Protein AF-A0A932G7W4-F1 (afdb_monomer)

Nearest PDB structures (foldseek):
  7xt7-assembly1_k  TM=7.131E-01  e=6.826E-02  Komagataella phaffii
  7xti-assembly1_k  TM=6.994E-01  e=1.642E-01  Komagataella phaffii
  7nky-assembly1_O  TM=6.569E-01  e=2.391E-01  Saccharomyces cerevisiae
  6lg3-assembly1_A  TM=5.606E-01  e=1.299E+00  Mycobacterium tuberculosis
  8xgc-assembly1_M  TM=4.361E-01  e=4.476E-01  Saccharomyces cerevisiae

Sequence (162 aa):
MLWLSLLCFLIGPAVVAGLCWLTRRFRYEITAEALEVRLFGHCVRRLALIDIRAISKRRVSWCEQWWNTNRPQGRILVLHRHTGFFKHFVVTPRKRYVFKTHLERAIRQLHAAQYQASEEFDESDAAEQTAGEREDAVRAGELPSATMAPRENELPRAEAGA

Solvent-accessible surface area (backbone atoms only — not comparable to full-atom values): 9602 Å² total; per-residue (Å²): 116,70,65,62,55,54,49,54,64,51,48,54,56,50,51,51,50,49,52,56,52,54,30,57,50,52,41,79,48,82,50,77,61,31,42,32,38,25,46,90,83,43,75,77,43,78,41,55,39,87,39,53,73,45,82,43,70,66,90,66,94,75,49,48,78,50,63,38,54,100,73,48,91,88,28,52,37,28,38,30,38,75,64,73,94,62,37,25,40,34,39,41,49,95,52,51,66,63,52,49,54,53,50,55,49,36,43,52,51,42,54,52,52,53,54,53,55,50,52,55,49,55,51,50,53,53,52,50,52,56,50,52,53,49,53,50,38,64,71,69,64,68,68,80,78,84,76,69,86,81,81,83,88,85,87,81,80,86,80,87,89,133

Radius of gyration: 33.51 Å; Cα contacts (8 Å, |Δi|>4): 164; chains: 1; bounding box: 120×51×61 Å

Structure (mmCIF, N/CA/C/O backbone):
data_AF-A0A932G7W4-F1
#
_entry.id   AF-A0A932G7W4-F1
#
loop_
_atom_site.group_PDB
_atom_site.id
_atom_site.type_symbol
_atom_site.label_atom_id
_atom_site.label_alt_id
_atom_site.label_comp_id
_atom_site.label_asym_id
_atom_site.label_entity_id
_atom_site.label_seq_id
_atom_site.pdbx_PDB_ins_code
_atom_site.Cartn_x
_atom_site.Cartn_y
_atom_site.Cartn_z
_atom_site.occupancy
_atom_site.B_iso_or_equiv
_atom_site.auth_seq_id
_atom_site.auth_comp_id
_atom_site.auth_asym_id
_atom_site.auth_atom_id
_atom_site.pdbx_PDB_model_num
ATOM 1 N N . MET A 1 1 ? 47.734 6.032 -9.305 1.00 66.19 1 MET A N 1
ATOM 2 C CA . MET A 1 1 ? 46.696 7.089 -9.385 1.00 66.19 1 MET A CA 1
ATOM 3 C C . MET A 1 1 ? 45.542 6.705 -10.325 1.00 66.19 1 MET A C 1
ATOM 5 O O . MET A 1 1 ? 44.4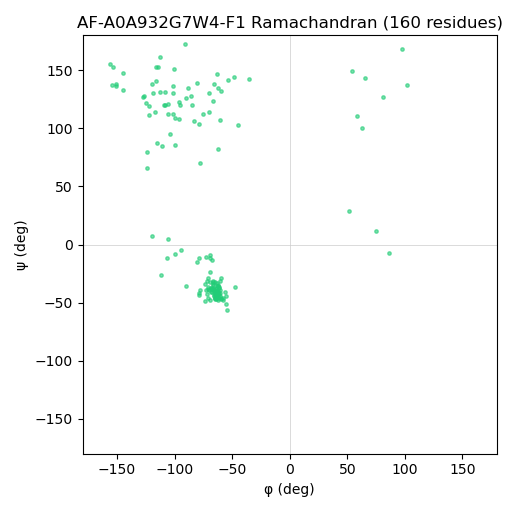07 6.711 -9.871 1.00 66.19 1 MET A O 1
ATOM 9 N N . LEU A 1 2 ? 45.789 6.257 -11.568 1.00 69.19 2 LEU A N 1
ATOM 10 C CA . LEU A 1 2 ? 44.731 5.831 -12.518 1.00 69.19 2 LEU A CA 1
ATOM 11 C C . LEU A 1 2 ? 43.890 4.614 -12.073 1.00 69.19 2 LEU A C 1
ATOM 13 O O . LEU A 1 2 ? 42.692 4.564 -12.335 1.00 69.19 2 LEU A O 1
ATOM 17 N N . TRP A 1 3 ? 44.482 3.662 -11.346 1.00 63.47 3 TRP A N 1
ATOM 18 C CA . TRP A 1 3 ? 43.777 2.465 -10.863 1.00 63.47 3 TRP A CA 1
ATOM 19 C C . TRP A 1 3 ? 42.696 2.769 -9.815 1.00 63.47 3 TRP A C 1
ATOM 21 O O . TRP A 1 3 ? 41.645 2.139 -9.838 1.00 63.47 3 TRP A O 1
ATOM 31 N N . LEU A 1 4 ? 42.899 3.772 -8.949 1.00 69.88 4 LEU A N 1
ATOM 32 C CA . LEU A 1 4 ? 41.879 4.198 -7.978 1.00 69.88 4 LEU A CA 1
ATOM 33 C C . LEU A 1 4 ? 40.675 4.856 -8.673 1.00 69.88 4 LEU A C 1
ATOM 35 O O . LEU A 1 4 ? 39.535 4.639 -8.274 1.00 69.88 4 LEU A O 1
ATOM 39 N N . SER A 1 5 ? 40.926 5.625 -9.740 1.00 71.31 5 SER A N 1
ATOM 40 C CA . SER A 1 5 ? 39.861 6.245 -10.542 1.00 71.31 5 SER A CA 1
ATOM 41 C C . SER A 1 5 ? 39.045 5.199 -11.306 1.00 71.31 5 SER A C 1
ATOM 43 O O . SER A 1 5 ? 37.821 5.275 -11.306 1.00 71.31 5 SER A O 1
ATOM 45 N N . LEU A 1 6 ? 39.699 4.182 -11.880 1.00 70.38 6 LEU A N 1
ATOM 46 C CA . LEU A 1 6 ? 39.034 3.043 -12.527 1.00 70.38 6 LEU A CA 1
ATOM 47 C C . LEU A 1 6 ? 38.200 2.210 -11.542 1.00 70.38 6 LEU A C 1
ATOM 49 O O . LEU A 1 6 ? 37.084 1.812 -11.876 1.00 70.38 6 LEU A O 1
ATOM 53 N N . LEU A 1 7 ? 38.696 1.995 -10.319 1.00 72.69 7 LEU A N 1
ATOM 54 C CA . LEU A 1 7 ? 37.958 1.268 -9.284 1.00 72.69 7 LEU A CA 1
ATOM 55 C C . LEU A 1 7 ? 36.681 2.021 -8.871 1.00 72.69 7 LEU A C 1
ATOM 57 O O . LEU A 1 7 ? 35.600 1.437 -8.861 1.00 72.69 7 LEU A O 1
ATOM 61 N N . CYS A 1 8 ? 36.770 3.331 -8.613 1.00 70.75 8 CYS A N 1
ATOM 62 C CA . CYS A 1 8 ? 35.598 4.164 -8.312 1.00 70.75 8 CYS A CA 1
ATOM 63 C C . CYS A 1 8 ? 34.592 4.205 -9.474 1.00 70.75 8 CYS A C 1
ATOM 65 O O . CYS A 1 8 ? 33.380 4.181 -9.241 1.00 70.75 8 CYS A O 1
ATOM 67 N N . PHE A 1 9 ? 35.081 4.214 -10.720 1.00 79.06 9 PHE A N 1
ATOM 68 C CA . PHE A 1 9 ? 34.237 4.232 -11.916 1.00 79.06 9 PHE A CA 1
ATOM 69 C C . PHE A 1 9 ? 33.476 2.921 -12.140 1.00 79.06 9 PHE A C 1
ATOM 71 O O . PHE A 1 9 ? 32.429 2.942 -12.773 1.00 79.06 9 PHE A O 1
ATOM 78 N N . LEU A 1 10 ? 33.956 1.791 -1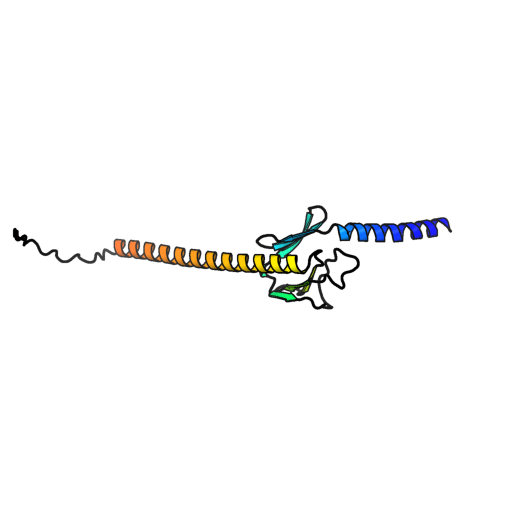1.610 1.00 79.19 10 LEU A N 1
ATOM 79 C CA . LEU A 1 10 ? 33.244 0.506 -11.645 1.00 79.19 10 LEU A CA 1
ATOM 80 C C . LEU A 1 10 ? 32.330 0.305 -10.430 1.00 79.19 10 LEU A C 1
ATOM 82 O O . LEU A 1 10 ? 31.228 -0.229 -10.570 1.00 79.19 10 LEU A O 1
ATOM 86 N N . ILE A 1 11 ? 32.744 0.777 -9.251 1.00 85.38 11 ILE A N 1
ATOM 87 C CA . ILE A 1 11 ? 31.956 0.659 -8.017 1.00 85.38 11 ILE A CA 1
ATOM 88 C C . ILE A 1 11 ? 30.666 1.476 -8.112 1.00 85.38 11 ILE A C 1
ATOM 90 O O . ILE A 1 11 ? 29.603 0.962 -7.774 1.00 85.38 11 ILE A O 1
ATOM 94 N N . GLY A 1 12 ? 30.720 2.716 -8.608 1.00 85.62 12 GLY A N 1
ATOM 95 C CA . GLY A 1 12 ? 29.531 3.567 -8.737 1.00 85.62 12 GLY A CA 1
ATOM 96 C C . GLY A 1 12 ? 28.394 2.901 -9.533 1.00 85.62 12 GLY A C 1
ATOM 97 O O . GLY A 1 12 ? 27.299 2.718 -8.994 1.00 85.62 12 GLY A O 1
ATOM 98 N N . PRO A 1 13 ? 28.633 2.463 -10.781 1.00 86.94 13 PRO A N 1
ATOM 99 C CA . PRO A 1 13 ? 27.652 1.739 -11.584 1.00 86.94 13 PRO A CA 1
ATOM 100 C C . PRO A 1 13 ? 27.198 0.430 -10.945 1.00 86.94 13 PRO A C 1
ATOM 102 O O . PRO A 1 13 ? 26.011 0.119 -11.010 1.00 86.94 13 PRO A O 1
ATOM 105 N N . ALA A 1 14 ? 28.100 -0.322 -10.306 1.00 85.62 14 ALA A N 1
ATOM 106 C CA . ALA A 1 14 ? 27.745 -1.561 -9.619 1.00 85.62 14 ALA A CA 1
ATOM 107 C C . ALA A 1 14 ? 26.789 -1.307 -8.441 1.00 85.62 14 ALA A C 1
ATOM 109 O O . ALA A 1 14 ? 25.789 -2.011 -8.301 1.00 85.62 14 ALA A O 1
ATOM 110 N N . VAL A 1 15 ? 27.030 -0.260 -7.646 1.00 87.88 15 VAL A N 1
ATOM 111 C CA . VAL A 1 15 ? 26.136 0.164 -6.557 1.00 87.88 15 VAL A CA 1
ATOM 112 C C . VAL A 1 15 ? 24.784 0.603 -7.114 1.00 87.88 15 VAL A C 1
ATOM 114 O O . VAL A 1 15 ? 23.747 0.161 -6.622 1.00 87.88 15 VAL A O 1
ATOM 117 N N . VAL A 1 16 ? 24.767 1.409 -8.179 1.00 85.62 16 VAL A N 1
ATOM 118 C CA . VAL A 1 16 ? 23.521 1.849 -8.830 1.00 85.62 16 VAL A CA 1
ATOM 119 C C . VAL A 1 16 ? 22.743 0.662 -9.406 1.00 85.62 16 VAL A C 1
ATOM 121 O O . VAL A 1 16 ? 21.522 0.589 -9.247 1.00 85.62 16 VAL A O 1
ATOM 124 N N . ALA A 1 17 ? 23.426 -0.292 -10.039 1.00 85.31 17 ALA A N 1
ATOM 125 C CA . ALA A 1 17 ? 22.825 -1.514 -10.563 1.00 85.31 17 ALA A CA 1
ATOM 126 C C . ALA A 1 17 ? 22.274 -2.397 -9.434 1.00 85.31 17 ALA A C 1
ATOM 128 O O . ALA A 1 17 ? 21.149 -2.884 -9.546 1.00 85.31 17 ALA A O 1
ATOM 129 N N . GLY A 1 18 ? 23.012 -2.535 -8.329 1.00 86.12 18 GLY A N 1
ATOM 130 C CA . GLY A 1 18 ? 22.574 -3.224 -7.117 1.00 86.12 18 GLY A CA 1
ATOM 131 C C . GLY A 1 18 ? 21.324 -2.589 -6.508 1.00 86.12 18 GLY A C 1
ATOM 132 O O . GLY A 1 18 ? 20.348 -3.290 -6.249 1.00 86.12 18 GLY A O 1
ATOM 133 N N . LEU A 1 19 ? 21.284 -1.259 -6.380 1.00 83.06 19 LEU A N 1
ATOM 134 C CA . LEU A 1 19 ? 20.100 -0.524 -5.919 1.00 83.06 19 LEU A CA 1
ATOM 135 C C . LEU A 1 19 ? 18.911 -0.689 -6.881 1.00 83.06 19 LEU A C 1
ATOM 137 O O . LEU A 1 19 ? 17.775 -0.906 -6.453 1.00 83.06 19 LEU A O 1
ATOM 141 N N . CYS A 1 20 ? 19.155 -0.636 -8.192 1.00 81.50 20 CYS A N 1
ATOM 142 C CA . CYS A 1 20 ? 18.132 -0.892 -9.210 1.00 81.50 20 CYS A CA 1
ATOM 143 C C . CYS A 1 20 ? 17.604 -2.332 -9.148 1.00 81.50 20 CYS A C 1
ATOM 145 O O . CYS A 1 20 ? 16.423 -2.576 -9.395 1.00 81.50 20 CYS A O 1
ATOM 147 N N . TRP A 1 21 ? 18.464 -3.298 -8.839 1.00 83.94 21 TRP A N 1
ATOM 148 C CA . TRP A 1 21 ? 18.076 -4.693 -8.679 1.00 83.94 21 TRP A CA 1
ATOM 149 C C . TRP A 1 21 ? 17.271 -4.906 -7.393 1.00 83.94 21 TRP A C 1
ATOM 151 O O . TRP A 1 21 ? 16.219 -5.547 -7.428 1.00 83.94 21 TRP A O 1
ATOM 161 N N . LEU A 1 22 ? 17.701 -4.286 -6.292 1.00 82.25 22 LEU A N 1
ATOM 162 C CA . LEU A 1 22 ? 17.035 -4.337 -4.994 1.00 82.25 22 LEU A CA 1
ATOM 163 C C . LEU A 1 22 ? 15.628 -3.737 -5.057 1.00 82.25 22 LEU A C 1
ATOM 165 O O . LEU A 1 22 ? 14.656 -4.366 -4.641 1.00 82.25 22 LEU A O 1
ATOM 169 N N . THR A 1 23 ? 15.502 -2.553 -5.659 1.00 78.44 23 THR A N 1
ATOM 170 C CA . THR A 1 23 ? 14.210 -1.869 -5.813 1.00 78.44 23 THR A CA 1
ATOM 171 C C . THR A 1 23 ? 13.224 -2.674 -6.655 1.00 78.44 23 THR A C 1
ATOM 173 O O . THR A 1 23 ? 12.045 -2.716 -6.327 1.00 78.44 23 THR A O 1
ATOM 176 N N . ARG A 1 24 ? 13.678 -3.412 -7.677 1.00 79.44 24 ARG A N 1
ATOM 177 C CA . ARG A 1 24 ? 12.816 -4.321 -8.464 1.00 79.44 24 ARG A CA 1
ATOM 178 C C . ARG A 1 24 ? 12.296 -5.528 -7.682 1.00 79.44 24 ARG A C 1
ATOM 180 O O . ARG A 1 24 ? 11.435 -6.255 -8.187 1.00 79.44 24 ARG A O 1
ATOM 187 N N . ARG A 1 25 ? 12.851 -5.803 -6.499 1.00 83.81 25 ARG A N 1
ATOM 188 C CA . ARG A 1 25 ? 12.490 -6.961 -5.678 1.00 83.81 25 ARG A CA 1
ATOM 189 C C . ARG A 1 25 ? 11.439 -6.655 -4.620 1.00 83.81 25 ARG A C 1
ATOM 191 O O . ARG A 1 25 ? 10.953 -7.603 -3.999 1.00 83.81 25 ARG A O 1
ATOM 198 N N . PHE A 1 26 ? 11.035 -5.392 -4.475 1.00 83.44 26 PHE A N 1
ATOM 199 C CA . PHE A 1 26 ? 9.896 -5.030 -3.642 1.00 83.44 26 PHE A CA 1
ATOM 200 C C . PHE A 1 26 ? 8.625 -5.731 -4.140 1.00 83.44 26 PHE A C 1
ATOM 202 O O . PHE A 1 26 ? 8.295 -5.737 -5.330 1.00 83.44 26 PHE A O 1
ATOM 209 N N . ARG A 1 27 ? 7.894 -6.341 -3.214 1.00 83.50 27 ARG A N 1
ATOM 210 C CA . ARG A 1 27 ? 6.563 -6.906 -3.421 1.00 83.50 27 ARG A CA 1
ATOM 211 C C . ARG A 1 27 ? 5.586 -6.138 -2.546 1.00 83.50 27 ARG A C 1
ATOM 213 O O . ARG A 1 27 ? 5.910 -5.766 -1.425 1.00 83.50 27 ARG A O 1
ATOM 220 N N . TYR A 1 28 ? 4.407 -5.884 -3.092 1.00 86.81 28 TYR A N 1
ATOM 221 C CA . TYR A 1 28 ? 3.317 -5.254 -2.362 1.00 86.81 28 TYR A CA 1
ATOM 222 C C . TYR A 1 28 ? 2.266 -6.324 -2.126 1.00 86.81 28 TYR A C 1
ATOM 224 O O . TYR A 1 28 ? 1.758 -6.890 -3.097 1.00 86.81 28 TYR A O 1
ATOM 232 N N . GLU A 1 29 ? 1.971 -6.601 -0.866 1.00 87.69 29 GLU A N 1
ATOM 233 C CA . GLU A 1 29 ? 0.965 -7.579 -0.472 1.00 87.69 29 GLU A CA 1
ATOM 234 C C . GLU A 1 29 ? -0.131 -6.867 0.313 1.00 87.69 29 GLU A C 1
ATOM 236 O O . GLU A 1 29 ? 0.142 -6.054 1.192 1.00 87.69 29 GLU A O 1
ATOM 241 N N . ILE A 1 30 ? -1.377 -7.113 -0.084 1.00 88.94 30 ILE A N 1
ATOM 242 C CA . ILE A 1 30 ? -2.558 -6.555 0.570 1.00 88.94 30 ILE A CA 1
ATOM 243 C C . ILE A 1 30 ? -3.087 -7.660 1.478 1.00 88.94 30 ILE A C 1
ATOM 245 O O . ILE A 1 30 ? -3.598 -8.663 0.981 1.00 88.94 30 ILE A O 1
ATOM 249 N N . THR A 1 31 ? -2.929 -7.479 2.782 1.00 89.00 31 THR A N 1
ATOM 250 C CA . THR A 1 31 ? -3.496 -8.351 3.816 1.00 89.00 31 THR A CA 1
ATOM 251 C C . THR A 1 31 ? -4.876 -7.815 4.224 1.00 89.00 31 THR A C 1
ATOM 253 O O . THR A 1 31 ? -5.267 -6.732 3.794 1.00 89.00 31 THR A O 1
ATOM 256 N N . ALA A 1 32 ? -5.628 -8.558 5.041 1.00 85.06 32 ALA A N 1
ATOM 257 C CA . ALA A 1 32 ? -6.945 -8.141 5.533 1.00 85.06 32 ALA A CA 1
ATOM 258 C C . ALA A 1 32 ? -6.911 -6.835 6.353 1.00 85.06 32 ALA A C 1
ATOM 260 O O . ALA A 1 32 ? -7.856 -6.059 6.297 1.00 85.06 32 ALA A O 1
ATOM 261 N N . GLU A 1 33 ? -5.811 -6.571 7.065 1.00 87.31 33 GLU A N 1
ATOM 262 C CA . GLU A 1 33 ? -5.700 -5.436 7.996 1.00 87.31 33 GLU A CA 1
ATOM 263 C C . GLU A 1 33 ? -4.717 -4.354 7.537 1.00 87.31 33 GLU A C 1
ATOM 265 O O . GLU A 1 33 ? -4.831 -3.181 7.904 1.00 87.31 33 GLU A O 1
ATOM 270 N N . ALA A 1 34 ? -3.724 -4.733 6.732 1.00 90.19 34 ALA A N 1
ATOM 271 C CA . ALA A 1 34 ? -2.616 -3.863 6.375 1.00 90.19 34 ALA A CA 1
ATOM 272 C C . ALA A 1 34 ? -2.137 -4.090 4.940 1.00 90.19 34 ALA A C 1
ATOM 274 O O . ALA A 1 34 ? -2.130 -5.202 4.414 1.00 90.19 34 ALA A O 1
ATOM 275 N N . LEU A 1 35 ? -1.667 -3.011 4.327 1.00 89.69 35 LEU 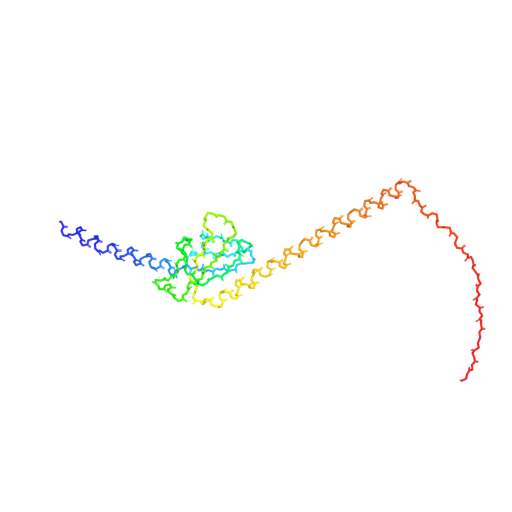A N 1
ATOM 276 C CA . LEU A 1 35 ? -0.826 -3.047 3.147 1.00 89.69 35 LEU A CA 1
ATOM 277 C C . LEU A 1 35 ? 0.633 -3.225 3.578 1.00 89.69 35 LEU A C 1
ATOM 279 O O . LEU A 1 35 ? 1.200 -2.370 4.262 1.00 89.69 35 LEU A O 1
ATOM 283 N N . GLU A 1 36 ? 1.262 -4.305 3.131 1.00 91.19 36 GLU A N 1
ATOM 284 C CA . GLU A 1 36 ? 2.642 -4.630 3.470 1.00 91.19 36 GLU A CA 1
ATOM 285 C C . GLU A 1 36 ? 3.570 -4.440 2.269 1.00 91.19 36 GLU A C 1
ATOM 287 O O . GLU A 1 36 ? 3.324 -4.914 1.154 1.00 91.19 36 GLU A O 1
ATOM 292 N N . VAL A 1 37 ? 4.678 -3.741 2.508 1.00 88.06 37 VAL A N 1
ATOM 293 C CA . VAL A 1 37 ? 5.796 -3.642 1.574 1.00 88.06 37 VAL A CA 1
ATOM 294 C C . VAL A 1 37 ? 6.834 -4.675 1.988 1.00 88.06 37 VAL A C 1
ATOM 296 O O . VAL A 1 37 ? 7.514 -4.525 3.006 1.00 88.06 37 VAL A O 1
ATOM 299 N N . ARG A 1 38 ? 6.950 -5.735 1.190 1.00 88.94 38 ARG A N 1
ATOM 300 C CA . ARG A 1 38 ? 7.873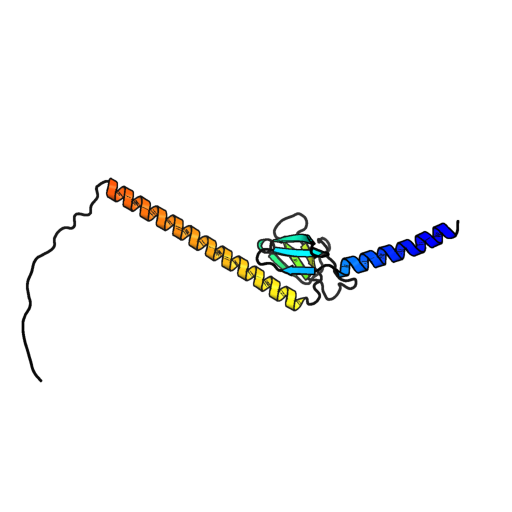 -6.847 1.415 1.00 88.94 38 ARG A CA 1
ATOM 301 C C . ARG A 1 38 ? 9.107 -6.727 0.534 1.00 88.94 38 ARG A C 1
ATOM 303 O O . ARG A 1 38 ? 9.007 -6.476 -0.666 1.00 88.94 38 ARG A O 1
ATOM 310 N N . LEU A 1 39 ? 10.274 -6.973 1.111 1.00 84.69 39 LEU A N 1
ATOM 311 C CA . LEU A 1 39 ? 11.545 -7.087 0.406 1.00 84.69 39 LEU A CA 1
ATOM 312 C C . LEU A 1 39 ? 12.172 -8.432 0.768 1.00 84.69 39 LEU A C 1
ATOM 314 O O . LEU A 1 39 ? 12.358 -8.724 1.941 1.00 84.69 39 LEU A O 1
ATOM 318 N N . PHE A 1 40 ? 12.445 -9.277 -0.230 1.00 81.38 40 PHE A N 1
ATOM 319 C CA . PHE A 1 40 ? 12.951 -10.647 -0.017 1.00 81.38 40 PHE A CA 1
ATOM 320 C C . PHE A 1 40 ? 12.132 -11.502 0.976 1.00 81.38 40 PHE A C 1
ATOM 322 O O . PHE A 1 40 ? 12.664 -12.404 1.606 1.00 81.38 40 PHE A O 1
ATOM 329 N N . GLY A 1 41 ? 10.828 -11.241 1.105 1.00 80.75 41 GLY A N 1
ATOM 330 C CA . GLY A 1 41 ? 9.958 -11.937 2.063 1.00 80.75 41 GLY A CA 1
ATOM 331 C C . GLY A 1 41 ? 9.943 -11.319 3.464 1.00 80.75 41 GLY A C 1
ATOM 332 O O . GLY A 1 41 ? 9.095 -11.684 4.270 1.00 80.75 41 GLY A O 1
ATOM 333 N N . HIS A 1 42 ? 10.801 -10.334 3.736 1.00 83.56 42 HIS A N 1
ATOM 334 C CA . HIS A 1 42 ? 10.768 -9.566 4.974 1.00 83.56 42 HIS A CA 1
ATOM 335 C C . HIS A 1 42 ? 9.844 -8.352 4.842 1.00 83.56 42 HIS A C 1
ATOM 337 O O . HIS A 1 42 ? 9.892 -7.633 3.840 1.00 83.56 42 HIS A O 1
ATOM 343 N N . CYS A 1 43 ? 8.995 -8.112 5.839 1.00 87.88 43 CYS A N 1
ATOM 344 C CA . CYS A 1 43 ? 8.092 -6.963 5.858 1.00 87.88 43 CYS A CA 1
ATOM 345 C C . CYS A 1 43 ? 8.875 -5.714 6.271 1.00 87.88 43 CYS A C 1
ATOM 347 O O . CYS A 1 43 ? 9.190 -5.533 7.440 1.00 87.88 43 CYS A O 1
ATOM 349 N N . VAL A 1 44 ? 9.193 -4.848 5.308 1.00 86.75 44 VAL A N 1
ATOM 350 C CA . VAL A 1 44 ? 9.946 -3.608 5.560 1.00 86.75 44 VAL A CA 1
ATOM 351 C C . VAL A 1 44 ? 9.037 -2.537 6.153 1.00 86.75 44 VAL A C 1
ATOM 353 O O . VAL A 1 44 ? 9.437 -1.777 7.031 1.00 86.75 44 VAL A O 1
ATOM 356 N N . ARG A 1 45 ? 7.797 -2.461 5.660 1.00 88.25 45 ARG A N 1
ATOM 357 C CA . ARG A 1 45 ? 6.829 -1.445 6.074 1.00 88.25 45 ARG A CA 1
ATOM 358 C C . ARG A 1 45 ? 5.427 -2.028 6.078 1.00 88.25 45 ARG A C 1
ATOM 360 O O . ARG A 1 45 ? 5.021 -2.657 5.104 1.00 88.25 45 ARG A O 1
ATOM 367 N N . ARG A 1 46 ? 4.686 -1.777 7.157 1.00 89.31 46 ARG A N 1
ATOM 368 C CA . ARG A 1 46 ? 3.262 -2.101 7.285 1.00 89.31 46 ARG A CA 1
ATOM 369 C C . ARG A 1 46 ? 2.474 -0.798 7.341 1.00 89.31 46 ARG A C 1
ATOM 371 O O . ARG A 1 46 ? 2.847 0.115 8.077 1.00 89.31 46 ARG A O 1
ATOM 378 N N . LEU A 1 47 ? 1.424 -0.706 6.538 1.00 88.69 47 LEU A N 1
ATOM 379 C CA . LEU A 1 47 ? 0.512 0.428 6.487 1.00 88.69 47 LEU A CA 1
ATOM 380 C C . LEU A 1 47 ? -0.899 -0.076 6.782 1.00 88.69 47 LEU A C 1
ATOM 382 O O . LEU A 1 47 ? -1.460 -0.808 5.974 1.00 88.69 47 LEU A O 1
ATOM 386 N N . ALA A 1 48 ? -1.465 0.302 7.926 1.00 90.06 48 ALA A N 1
ATOM 387 C CA . ALA A 1 48 ? -2.807 -0.125 8.310 1.00 90.06 48 ALA A CA 1
ATOM 388 C C . ALA A 1 48 ? -3.851 0.383 7.302 1.00 90.06 48 ALA A C 1
ATOM 390 O O . ALA A 1 48 ? -3.816 1.549 6.906 1.00 90.06 48 ALA A O 1
ATOM 391 N N . LEU A 1 49 ? -4.775 -0.487 6.885 1.00 89.12 49 LEU A N 1
ATOM 392 C CA . LEU A 1 49 ? -5.803 -0.140 5.898 1.00 89.12 49 LEU A CA 1
ATOM 393 C C . LEU A 1 49 ? -6.784 0.904 6.433 1.00 89.12 49 LEU A C 1
ATOM 395 O O . LEU A 1 49 ? -7.185 1.786 5.681 1.00 89.12 49 LEU A O 1
ATOM 399 N N . ILE A 1 50 ? -7.091 0.854 7.731 1.00 87.75 50 ILE A N 1
ATOM 400 C CA . ILE A 1 50 ? -7.944 1.834 8.417 1.00 87.75 50 ILE A CA 1
ATOM 401 C C . ILE A 1 50 ? -7.399 3.263 8.354 1.00 87.75 50 ILE A C 1
ATOM 403 O O . ILE A 1 50 ? -8.150 4.233 8.358 1.00 87.75 50 ILE A O 1
ATOM 407 N N . ASP A 1 51 ? -6.080 3.407 8.263 1.00 88.62 51 ASP A N 1
ATOM 408 C CA . ASP A 1 51 ? -5.441 4.715 8.195 1.00 88.62 51 ASP A CA 1
ATOM 409 C C . ASP A 1 51 ? -5.543 5.323 6.785 1.00 88.62 51 ASP A C 1
ATOM 411 O O . ASP A 1 51 ? -5.242 6.499 6.593 1.00 88.62 51 ASP A O 1
ATOM 415 N N . ILE A 1 52 ? -5.960 4.553 5.773 1.00 89.62 52 ILE A N 1
ATOM 416 C CA . ILE A 1 52 ? -6.047 5.010 4.384 1.00 89.62 52 ILE A CA 1
ATOM 417 C C . ILE A 1 52 ? -7.368 5.754 4.165 1.00 89.62 52 ILE A C 1
ATOM 419 O O . ILE A 1 52 ? -8.426 5.158 4.003 1.00 89.62 52 ILE A O 1
ATOM 423 N N . ARG A 1 53 ? -7.290 7.081 4.048 1.00 87.88 53 ARG A N 1
ATOM 424 C CA . ARG A 1 53 ? -8.438 7.958 3.777 1.00 87.88 53 ARG A CA 1
ATOM 425 C C . ARG A 1 53 ? -8.857 7.964 2.309 1.00 87.88 53 ARG A C 1
ATOM 427 O O . ARG A 1 53 ? -10.040 8.014 1.996 1.00 87.88 53 ARG A O 1
ATOM 434 N N . ALA A 1 54 ? -7.889 8.035 1.396 1.00 86.06 54 ALA A N 1
ATOM 435 C CA . ALA A 1 54 ? -8.178 8.201 -0.028 1.00 86.06 54 ALA A CA 1
ATOM 436 C C . ALA A 1 54 ? -7.045 7.690 -0.916 1.00 86.06 54 ALA A C 1
ATOM 438 O O . ALA A 1 54 ? -5.876 7.686 -0.531 1.00 86.06 54 ALA A O 1
ATOM 439 N N . ILE A 1 55 ? -7.391 7.319 -2.148 1.00 89.25 55 ILE A N 1
ATOM 440 C CA . ILE A 1 55 ? -6.443 6.836 -3.152 1.00 89.25 55 ILE A CA 1
ATOM 441 C C . ILE A 1 55 ? -6.444 7.804 -4.337 1.00 89.25 55 ILE A C 1
ATOM 443 O O . ILE A 1 55 ? -7.425 7.914 -5.071 1.00 89.25 55 ILE A O 1
ATOM 447 N N . SER A 1 56 ? -5.323 8.487 -4.553 1.00 87.38 56 SER A N 1
ATOM 448 C CA . SER A 1 56 ? -5.123 9.441 -5.643 1.00 87.38 56 SER A CA 1
ATOM 449 C C . SER A 1 56 ? -4.098 8.937 -6.658 1.00 87.38 56 SER A C 1
ATOM 451 O O . SER A 1 56 ? -3.294 8.041 -6.407 1.00 87.38 56 SER A O 1
ATOM 453 N N . LYS A 1 57 ? -4.131 9.531 -7.850 1.00 84.69 57 LYS A N 1
ATOM 454 C CA . LYS A 1 57 ? -3.166 9.290 -8.937 1.00 84.69 57 LYS A CA 1
ATOM 455 C C . LYS A 1 57 ? -2.198 10.462 -9.114 1.00 84.69 57 LYS A C 1
ATOM 457 O O . LYS A 1 57 ? -1.242 10.354 -9.878 1.00 84.69 57 LYS A O 1
ATOM 462 N N . ARG A 1 58 ? -2.472 11.604 -8.473 1.00 80.88 58 ARG A N 1
ATOM 463 C CA . ARG A 1 58 ? -1.673 12.824 -8.630 1.00 80.88 58 ARG A CA 1
ATOM 464 C C . ARG A 1 58 ? -0.422 12.742 -7.771 1.00 80.88 58 ARG A C 1
ATOM 466 O O . ARG A 1 58 ? -0.480 12.283 -6.637 1.00 80.88 58 ARG A O 1
ATOM 473 N N . ARG A 1 59 ? 0.702 13.203 -8.319 1.00 76.38 59 ARG A N 1
ATOM 474 C CA . ARG A 1 59 ? 1.954 13.321 -7.569 1.00 76.38 59 ARG A CA 1
ATOM 475 C C . ARG A 1 59 ? 1.792 14.364 -6.472 1.00 76.38 59 ARG A C 1
ATOM 477 O O . ARG A 1 59 ? 1.230 15.427 -6.716 1.00 76.38 59 ARG A O 1
ATOM 484 N N . VAL A 1 60 ? 2.328 14.051 -5.303 1.00 78.25 60 VAL A N 1
ATOM 485 C CA . VAL A 1 60 ? 2.430 14.973 -4.174 1.00 78.25 60 VAL A CA 1
ATOM 486 C C . VAL A 1 60 ? 3.913 15.130 -3.853 1.00 78.25 60 VAL A C 1
ATOM 488 O O . VAL A 1 60 ? 4.660 14.155 -3.922 1.00 78.25 60 VAL A O 1
ATOM 491 N N . SER A 1 61 ? 4.355 16.355 -3.576 1.00 68.44 61 SER A N 1
ATOM 492 C CA . SER A 1 61 ? 5.768 16.684 -3.338 1.00 68.44 61 SER A CA 1
ATOM 493 C C . SER A 1 61 ? 6.286 16.132 -2.009 1.00 68.44 61 SER A C 1
ATOM 495 O O . SER A 1 61 ? 7.408 15.644 -1.951 1.00 68.44 61 SER A O 1
ATOM 497 N N . TRP A 1 62 ? 5.453 16.137 -0.969 1.00 75.50 62 TRP A N 1
ATOM 498 C CA . TRP A 1 62 ? 5.786 15.624 0.359 1.00 75.50 62 TRP A CA 1
ATOM 499 C C . TRP A 1 62 ? 5.135 14.266 0.587 1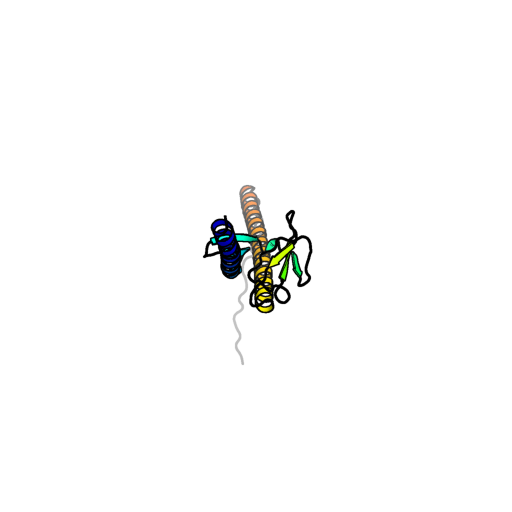.00 75.50 62 TRP A C 1
ATOM 501 O O . TRP A 1 62 ? 3.961 14.182 0.941 1.00 75.50 62 TRP A O 1
ATOM 511 N N . CYS A 1 63 ? 5.874 13.189 0.330 1.00 80.38 63 CYS A N 1
ATOM 512 C CA . CYS A 1 63 ? 5.365 11.834 0.499 1.00 80.38 63 CYS A CA 1
ATOM 513 C C . CYS A 1 63 ? 6.471 10.814 0.775 1.00 80.38 63 CYS A C 1
ATOM 515 O O . CYS A 1 63 ? 7.606 10.969 0.330 1.00 80.38 63 CYS A O 1
ATOM 517 N N . GLU A 1 64 ? 6.109 9.741 1.474 1.00 82.44 64 GLU A N 1
ATOM 518 C CA . GLU A 1 64 ? 6.955 8.563 1.645 1.00 82.44 64 GLU A CA 1
ATOM 519 C C . GLU A 1 64 ? 6.941 7.774 0.323 1.00 82.44 64 GLU A C 1
ATOM 521 O O . GLU A 1 64 ? 5.895 7.277 -0.107 1.00 82.44 64 GLU A O 1
ATOM 526 N N . GLN A 1 65 ? 8.078 7.724 -0.376 1.00 83.88 65 GLN A N 1
ATOM 527 C CA . GLN A 1 65 ? 8.173 7.176 -1.731 1.00 83.88 65 GLN A CA 1
ATOM 528 C C . GLN A 1 65 ? 8.748 5.761 -1.727 1.00 83.88 65 GLN A C 1
ATOM 530 O O . GLN A 1 65 ? 9.933 5.558 -1.485 1.00 83.88 65 GLN A O 1
ATOM 535 N N . TRP A 1 66 ? 7.914 4.783 -2.083 1.00 84.06 66 TRP A N 1
ATOM 536 C CA . TRP A 1 66 ? 8.298 3.377 -2.193 1.00 84.06 66 TRP A CA 1
ATOM 537 C C . TRP A 1 66 ? 8.290 2.946 -3.656 1.00 84.06 66 TRP A C 1
ATOM 539 O O . TRP A 1 66 ? 7.301 2.419 -4.179 1.00 84.06 66 TRP A O 1
ATOM 549 N N . TRP A 1 67 ? 9.397 3.208 -4.350 1.00 78.06 67 TRP A N 1
ATOM 550 C CA . TRP A 1 67 ? 9.543 2.892 -5.769 1.00 78.06 67 TRP A CA 1
ATOM 551 C C . TRP A 1 67 ? 10.014 1.454 -5.995 1.00 78.06 67 TRP A C 1
ATOM 553 O O . TRP A 1 67 ? 11.050 1.032 -5.497 1.00 78.06 67 TRP A O 1
ATOM 563 N N . ASN A 1 68 ? 9.278 0.727 -6.832 1.00 76.12 68 ASN A N 1
ATOM 564 C CA . ASN A 1 68 ? 9.636 -0.608 -7.320 1.00 76.12 68 ASN A CA 1
ATOM 565 C C . ASN A 1 68 ? 10.097 -0.564 -8.791 1.00 76.12 68 ASN A C 1
ATOM 567 O O . ASN A 1 68 ? 10.246 -1.573 -9.478 1.00 76.12 68 ASN A O 1
ATOM 571 N N . THR A 1 69 ? 10.207 0.626 -9.383 1.00 69.88 69 THR A N 1
ATOM 572 C CA . THR A 1 69 ? 10.465 0.762 -10.819 1.00 69.88 69 THR A CA 1
ATOM 573 C C . THR A 1 69 ? 11.151 2.083 -11.138 1.00 69.88 69 THR A C 1
ATOM 575 O O . THR A 1 69 ? 10.713 3.140 -10.699 1.00 69.88 69 THR A O 1
ATOM 578 N N . ASN A 1 70 ? 12.155 2.016 -12.016 1.00 63.75 70 ASN A N 1
ATOM 579 C CA . ASN A 1 70 ? 12.945 3.165 -12.482 1.00 63.75 70 ASN A CA 1
ATOM 580 C C . ASN A 1 70 ? 12.146 4.138 -13.379 1.00 63.75 70 ASN A C 1
ATOM 582 O O . ASN A 1 70 ? 12.611 5.229 -13.685 1.00 63.75 70 ASN A O 1
ATOM 586 N N . ARG A 1 71 ? 10.943 3.752 -13.829 1.00 66.44 71 ARG A N 1
ATOM 587 C CA . ARG A 1 71 ? 10.017 4.574 -14.633 1.00 66.44 71 ARG A CA 1
ATOM 588 C C . ARG A 1 71 ? 8.636 4.693 -13.971 1.00 66.44 71 ARG A C 1
ATOM 590 O O . ARG A 1 71 ? 7.701 3.987 -14.359 1.00 66.44 71 ARG A O 1
ATOM 597 N N . PRO A 1 72 ? 8.474 5.576 -12.973 1.00 68.62 72 PRO A N 1
ATOM 598 C CA . PRO A 1 72 ? 7.247 5.654 -12.183 1.00 68.62 72 PRO A CA 1
ATOM 599 C C . PRO A 1 72 ? 6.104 6.431 -12.866 1.00 68.62 72 PRO A C 1
ATOM 601 O O . PRO A 1 72 ? 4.958 6.292 -12.452 1.00 68.62 72 PRO A O 1
ATOM 604 N N . GLN A 1 73 ? 6.363 7.220 -13.921 1.00 68.88 73 GLN A N 1
ATOM 605 C CA . GLN A 1 73 ? 5.414 8.192 -14.508 1.00 68.88 73 GLN A CA 1
ATOM 606 C C . GLN A 1 73 ? 3.986 7.676 -14.766 1.00 68.88 73 GLN A C 1
ATOM 608 O O . GLN A 1 73 ? 3.043 8.419 -14.519 1.00 68.88 73 GLN A O 1
ATOM 613 N N . GLY A 1 74 ? 3.800 6.418 -15.178 1.00 72.69 74 GLY A N 1
ATOM 614 C CA . GLY A 1 74 ? 2.467 5.854 -15.443 1.00 72.69 74 GLY A CA 1
ATOM 615 C C . GLY A 1 74 ? 1.871 4.981 -14.330 1.00 72.69 74 GLY A C 1
ATOM 616 O O . GLY A 1 74 ? 0.711 4.579 -14.428 1.00 72.69 74 GLY A O 1
ATOM 617 N N . ARG A 1 75 ? 2.640 4.646 -13.287 1.00 81.75 75 ARG A N 1
ATOM 618 C CA . ARG A 1 75 ? 2.296 3.585 -12.313 1.00 81.75 75 ARG A CA 1
ATOM 619 C C . ARG A 1 75 ? 2.155 4.078 -10.877 1.00 81.75 75 ARG A C 1
ATOM 621 O O . ARG A 1 75 ? 2.007 3.265 -9.974 1.00 81.75 75 ARG A O 1
ATOM 628 N N . ILE A 1 76 ? 2.207 5.389 -10.676 1.00 86.62 76 ILE A N 1
ATOM 629 C CA . ILE A 1 76 ? 2.096 6.007 -9.357 1.00 86.62 76 ILE A CA 1
ATOM 630 C C . ILE A 1 76 ? 0.673 5.865 -8.823 1.00 86.62 76 ILE A C 1
ATOM 632 O O . ILE A 1 76 ? -0.300 6.205 -9.501 1.00 86.62 76 ILE A O 1
ATOM 636 N N . LEU A 1 77 ? 0.587 5.388 -7.588 1.00 88.88 77 LEU A N 1
ATOM 637 C CA . LEU A 1 77 ? -0.611 5.408 -6.773 1.00 88.88 77 LEU A CA 1
ATOM 638 C C . LEU A 1 77 ? -0.253 6.057 -5.437 1.00 88.88 77 LEU A C 1
ATOM 640 O O . LEU A 1 77 ? 0.721 5.663 -4.796 1.00 88.88 77 LEU A O 1
ATOM 644 N N . VAL A 1 78 ? -1.017 7.070 -5.050 1.00 89.56 78 VAL A N 1
ATOM 645 C CA . VAL A 1 78 ? -0.804 7.829 -3.819 1.00 89.56 78 VAL A CA 1
ATOM 646 C C . VAL A 1 78 ? -1.902 7.469 -2.838 1.00 89.56 78 VAL A C 1
ATOM 648 O O . VAL A 1 78 ? -3.082 7.660 -3.118 1.00 89.56 78 VAL A O 1
ATOM 651 N N . LEU A 1 79 ? -1.504 6.937 -1.695 1.00 90.06 79 LEU A N 1
ATOM 652 C CA . LEU A 1 79 ? -2.374 6.632 -0.574 1.00 90.06 79 LEU A CA 1
ATOM 653 C C . LEU A 1 79 ? -2.304 7.809 0.394 1.00 90.06 79 LEU A C 1
ATOM 655 O O . LEU A 1 79 ? -1.224 8.207 0.833 1.00 90.06 79 LEU A O 1
ATOM 659 N N . HIS A 1 80 ? -3.455 8.398 0.678 1.00 90.06 80 HIS A N 1
ATOM 660 C CA . HIS A 1 80 ? -3.601 9.457 1.662 1.00 90.06 80 HIS A CA 1
ATOM 661 C C . HIS A 1 80 ? -3.914 8.823 3.007 1.00 90.06 80 HIS A C 1
ATOM 663 O O . HIS A 1 80 ? -4.862 8.047 3.106 1.00 90.06 80 HIS A O 1
ATOM 669 N N . ARG A 1 81 ? -3.124 9.167 4.016 1.00 89.50 81 ARG A N 1
ATOM 670 C CA . ARG A 1 81 ? -3.237 8.656 5.377 1.00 89.50 81 ARG A CA 1
ATOM 671 C C . ARG A 1 81 ? -3.934 9.655 6.290 1.00 89.50 81 ARG A C 1
ATOM 673 O O . ARG A 1 81 ? -3.846 10.864 6.056 1.00 89.50 81 ARG A O 1
ATOM 680 N N . HIS A 1 82 ? -4.611 9.156 7.317 1.00 84.31 82 HIS A N 1
ATOM 681 C CA . HIS A 1 82 ? -5.224 9.981 8.351 1.00 84.31 82 HIS A CA 1
ATOM 682 C C . HIS A 1 82 ? -4.179 10.455 9.371 1.00 84.31 82 HIS A C 1
ATOM 684 O O . HIS A 1 82 ? -4.160 11.629 9.741 1.00 84.31 82 HIS A O 1
ATOM 690 N N . THR A 1 83 ? -3.266 9.567 9.772 1.00 80.69 83 THR A N 1
ATOM 691 C CA . THR A 1 83 ? -2.326 9.784 10.878 1.00 80.69 83 THR A CA 1
ATOM 692 C C . THR A 1 83 ? -0.855 9.853 10.442 1.00 80.69 83 THR A C 1
ATOM 694 O O . THR A 1 83 ? -0.435 9.283 9.432 1.00 80.69 83 THR A O 1
ATOM 697 N N . GLY A 1 84 ? -0.051 10.574 11.235 1.00 73.06 84 GLY A N 1
AT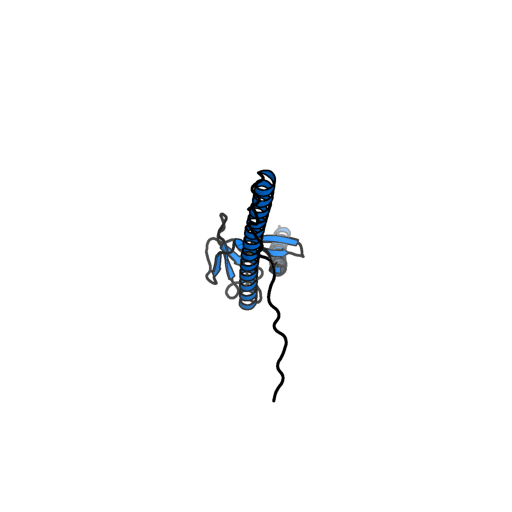OM 698 C CA . GLY A 1 84 ? 1.406 10.685 11.090 1.00 73.06 84 GLY A CA 1
ATOM 699 C C . GLY A 1 84 ? 1.912 11.932 10.349 1.00 73.06 84 GLY A C 1
ATOM 700 O O . GLY A 1 84 ? 1.158 12.670 9.713 1.00 73.06 84 GLY A O 1
ATOM 701 N N . PHE A 1 85 ? 3.229 12.160 10.432 1.00 68.75 85 PHE A N 1
ATOM 702 C CA . PHE A 1 85 ? 3.918 13.284 9.775 1.00 68.75 85 PHE A CA 1
ATOM 703 C C . PHE A 1 85 ? 3.956 13.145 8.244 1.00 68.75 85 PHE A C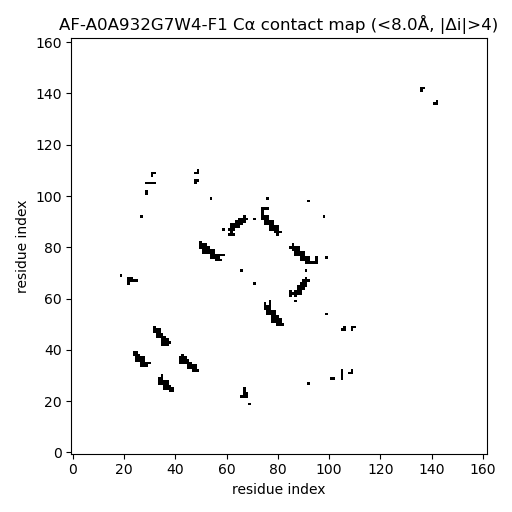 1
ATOM 705 O O . PHE A 1 85 ? 3.859 14.135 7.522 1.00 68.75 85 PHE A O 1
ATOM 712 N N . PHE A 1 86 ? 4.021 11.912 7.731 1.00 76.94 86 PHE A N 1
ATOM 713 C CA . PHE A 1 86 ? 3.969 11.619 6.297 1.00 76.94 86 PHE A CA 1
ATOM 714 C C . PHE A 1 86 ? 2.565 11.170 5.889 1.00 76.94 86 PHE A C 1
ATOM 716 O O . PHE A 1 86 ? 2.264 9.981 5.798 1.00 76.94 86 PHE A O 1
ATOM 723 N N . LYS A 1 87 ? 1.701 12.148 5.604 1.00 84.12 87 LYS A N 1
ATOM 724 C CA . LYS A 1 87 ? 0.290 11.927 5.230 1.00 84.12 87 LYS A CA 1
ATOM 725 C C . LYS A 1 87 ? 0.093 11.290 3.852 1.00 84.12 87 LYS A C 1
ATOM 727 O O . LYS A 1 87 ? -1.024 10.936 3.486 1.00 84.12 87 LYS A O 1
ATOM 732 N N . HIS A 1 88 ? 1.153 11.170 3.062 1.00 87.69 88 HIS A N 1
ATOM 733 C CA . HIS A 1 88 ? 1.089 10.665 1.698 1.00 87.69 88 HIS A CA 1
ATOM 734 C C . HIS A 1 88 ? 2.085 9.526 1.525 1.00 87.69 88 HIS A C 1
ATOM 736 O O . 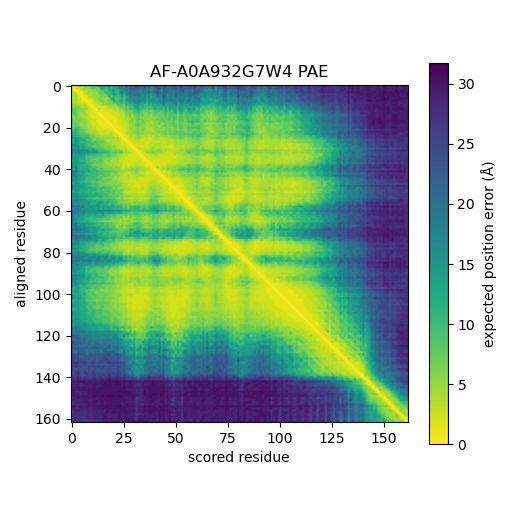HIS A 1 88 ? 3.272 9.686 1.803 1.00 87.69 88 HIS A O 1
ATOM 742 N N . PHE A 1 89 ? 1.602 8.396 1.027 1.00 88.19 89 PHE A N 1
ATOM 743 C CA . PHE A 1 89 ? 2.390 7.195 0.798 1.00 88.19 89 PHE A CA 1
ATOM 744 C C . PHE A 1 89 ? 2.289 6.799 -0.672 1.00 88.19 89 PHE A C 1
ATOM 746 O O . PHE A 1 89 ? 1.197 6.555 -1.186 1.00 88.19 89 PHE A O 1
ATOM 753 N N . VAL A 1 90 ? 3.414 6.774 -1.381 1.00 88.62 90 VAL A N 1
ATOM 754 C CA . VAL A 1 90 ? 3.442 6.530 -2.825 1.00 88.62 90 VAL A CA 1
ATOM 755 C C . VAL A 1 90 ? 3.948 5.131 -3.114 1.00 88.62 90 VAL A C 1
ATOM 757 O O . VAL A 1 90 ? 5.093 4.800 -2.816 1.00 88.62 90 VAL A O 1
ATOM 760 N N . VAL A 1 91 ? 3.112 4.343 -3.786 1.00 88.25 91 VAL A N 1
ATOM 761 C CA . VAL A 1 91 ? 3.457 3.006 -4.275 1.00 88.25 91 VAL A CA 1
ATOM 762 C C . VAL A 1 91 ? 3.412 2.954 -5.793 1.00 88.25 91 VAL A C 1
ATOM 764 O O . VAL A 1 91 ? 2.687 3.702 -6.454 1.00 88.25 91 VAL A O 1
ATOM 767 N N . THR A 1 92 ? 4.207 2.050 -6.364 1.00 88.06 92 THR A N 1
ATOM 768 C CA . THR A 1 92 ? 4.302 1.859 -7.819 1.00 88.06 92 THR A CA 1
ATOM 769 C C . THR A 1 92 ? 4.007 0.409 -8.210 1.00 88.06 92 THR A C 1
ATOM 771 O O . THR A 1 92 ? 4.888 -0.313 -8.683 1.00 88.06 92 THR A O 1
ATOM 774 N N . PRO A 1 93 ? 2.764 -0.065 -8.005 1.00 84.81 93 PRO A N 1
ATOM 775 C CA . PRO A 1 93 ? 2.386 -1.431 -8.343 1.00 84.81 93 PRO A CA 1
ATOM 776 C C . PRO A 1 93 ? 2.501 -1.684 -9.852 1.00 84.81 93 PRO A C 1
ATOM 778 O O . PRO A 1 93 ? 2.210 -0.819 -10.681 1.00 84.81 93 PRO A O 1
ATOM 781 N N . ARG A 1 94 ? 2.863 -2.919 -10.231 1.00 82.00 94 ARG A N 1
ATOM 782 C CA . ARG A 1 94 ? 2.941 -3.341 -11.645 1.00 82.00 94 ARG A CA 1
ATOM 783 C C . ARG A 1 94 ? 1.621 -3.119 -12.394 1.00 82.00 94 ARG A C 1
ATOM 785 O O . ARG A 1 94 ? 1.638 -2.614 -13.512 1.00 82.00 94 ARG A O 1
ATOM 792 N N . LYS A 1 95 ? 0.491 -3.481 -11.774 1.00 85.88 95 LYS A N 1
ATOM 793 C CA . LYS A 1 95 ? -0.868 -3.329 -12.320 1.00 85.88 95 LYS A CA 1
ATOM 794 C C . LYS A 1 95 ? -1.669 -2.345 -11.460 1.00 85.88 95 LYS A C 1
ATOM 796 O O . LYS A 1 95 ? -2.369 -2.763 -10.544 1.00 85.88 95 LYS A O 1
ATOM 801 N N . ARG A 1 96 ? -1.575 -1.039 -11.751 1.00 86.56 96 ARG A N 1
ATOM 802 C CA . ARG A 1 96 ? -2.160 0.024 -10.900 1.00 86.56 96 ARG A CA 1
ATOM 803 C C . ARG A 1 96 ? -3.662 -0.113 -10.651 1.00 86.56 96 ARG A C 1
ATOM 805 O O . ARG A 1 96 ? -4.115 0.129 -9.542 1.00 86.56 96 ARG A O 1
ATOM 812 N N . TYR A 1 97 ? -4.424 -0.484 -11.679 1.00 87.00 97 TYR A N 1
ATOM 813 C CA . TYR A 1 97 ? -5.883 -0.548 -11.600 1.00 87.00 97 TYR A CA 1
ATOM 814 C C . TYR A 1 97 ? -6.344 -1.748 -10.792 1.00 87.00 97 TYR A C 1
ATOM 816 O O . TYR A 1 97 ? -7.105 -1.584 -9.852 1.00 87.00 97 TYR A O 1
ATOM 824 N N . VAL A 1 98 ? -5.791 -2.920 -11.109 1.00 88.75 98 VAL A N 1
ATOM 825 C CA . VAL A 1 98 ? -6.032 -4.157 -10.362 1.00 88.75 98 VAL A CA 1
ATOM 826 C C . VAL A 1 98 ? -5.689 -3.932 -8.893 1.00 88.75 98 VAL A C 1
ATOM 828 O O . VAL A 1 98 ? -6.534 -4.120 -8.030 1.00 88.75 98 VAL A O 1
ATOM 831 N N . PHE A 1 99 ? -4.493 -3.412 -8.611 1.00 90.00 99 PHE A N 1
ATOM 832 C CA . PHE A 1 99 ? -4.063 -3.127 -7.246 1.00 90.00 99 PHE A CA 1
ATOM 833 C C . PHE A 1 99 ? -5.001 -2.157 -6.516 1.00 90.00 99 PHE A C 1
ATOM 835 O O . PHE A 1 99 ? -5.402 -2.441 -5.394 1.00 90.00 99 PHE A O 1
ATOM 842 N N . LYS A 1 100 ? -5.405 -1.052 -7.160 1.00 90.44 100 LYS A N 1
ATOM 843 C CA . LYS A 1 100 ? -6.381 -0.110 -6.594 1.00 90.44 100 LYS A CA 1
ATOM 844 C C . LYS A 1 100 ? -7.702 -0.805 -6.260 1.00 90.44 100 LYS A C 1
ATOM 846 O O . LYS A 1 100 ? -8.193 -0.637 -5.155 1.00 90.44 100 LYS A O 1
ATOM 851 N N . THR A 1 101 ? -8.251 -1.599 -7.177 1.00 92.12 101 THR A N 1
ATOM 852 C CA . THR A 1 101 ? -9.515 -2.315 -6.960 1.00 92.12 101 THR A CA 1
ATOM 853 C C . THR A 1 101 ? -9.416 -3.322 -5.816 1.00 92.12 101 THR A C 1
ATOM 855 O O . THR A 1 101 ? -10.328 -3.395 -4.996 1.00 92.12 101 THR A O 1
ATOM 858 N N . HIS A 1 102 ? -8.313 -4.073 -5.727 1.00 92.19 102 HIS A N 1
ATOM 859 C CA . HIS A 1 102 ? -8.073 -4.984 -4.605 1.00 92.19 102 HIS A CA 1
ATOM 860 C C . HIS A 1 102 ? -7.959 -4.231 -3.280 1.00 92.19 102 HIS A C 1
ATOM 862 O O . HIS A 1 102 ? -8.554 -4.654 -2.296 1.00 92.19 102 HIS A O 1
ATOM 868 N N . LEU A 1 103 ? -7.256 -3.098 -3.269 1.00 91.75 103 LEU A N 1
ATOM 869 C CA . LEU A 1 103 ? -7.096 -2.278 -2.074 1.00 91.75 103 LEU A CA 1
ATOM 870 C C . LEU A 1 103 ? -8.433 -1.685 -1.613 1.00 91.75 103 LEU A C 1
ATOM 872 O O . LEU A 1 103 ? -8.778 -1.786 -0.444 1.00 91.75 103 LEU A O 1
ATOM 876 N N . GLU A 1 104 ? -9.224 -1.135 -2.535 1.00 91.56 104 GLU A N 1
ATOM 877 C CA . GLU A 1 104 ? -10.567 -0.618 -2.238 1.00 91.56 104 GLU A CA 1
ATOM 878 C C . GLU A 1 104 ? -11.505 -1.717 -1.732 1.00 91.56 104 GLU A C 1
ATOM 880 O O . GLU A 1 104 ? -12.320 -1.473 -0.846 1.00 91.56 104 GLU A O 1
ATOM 885 N N . ARG A 1 105 ? -11.395 -2.936 -2.274 1.00 92.44 105 ARG A N 1
ATOM 886 C CA . ARG A 1 105 ? -12.145 -4.090 -1.771 1.00 92.44 105 ARG A CA 1
ATOM 887 C C . ARG A 1 105 ? -11.721 -4.451 -0.346 1.00 92.44 105 ARG A C 1
ATOM 889 O O . ARG A 1 105 ? -12.606 -4.623 0.481 1.00 92.44 105 ARG A O 1
ATOM 896 N N . ALA A 1 106 ? -10.421 -4.526 -0.068 1.00 91.81 106 ALA A N 1
ATOM 897 C CA . ALA A 1 106 ? -9.909 -4.858 1.261 1.00 91.81 106 ALA A CA 1
ATOM 898 C C . ALA A 1 106 ? -10.330 -3.818 2.313 1.00 91.81 106 ALA A C 1
ATOM 900 O O . ALA A 1 106 ? -10.816 -4.185 3.374 1.00 91.81 106 ALA A O 1
ATOM 901 N N . ILE A 1 107 ? -10.246 -2.523 1.982 1.00 90.81 107 ILE A N 1
ATOM 902 C CA . ILE A 1 107 ? -10.704 -1.434 2.862 1.00 90.81 107 ILE A CA 1
ATOM 903 C C . ILE A 1 107 ? -12.200 -1.578 3.173 1.00 90.81 107 ILE A C 1
ATOM 905 O O . ILE A 1 107 ? -12.595 -1.515 4.332 1.00 90.81 107 ILE A O 1
ATOM 909 N N . ARG A 1 108 ? -13.042 -1.821 2.157 1.00 91.00 108 ARG A N 1
ATOM 910 C CA . ARG A 1 108 ? -14.484 -2.031 2.374 1.00 91.00 108 ARG A CA 1
ATOM 911 C C . ARG A 1 108 ? -14.776 -3.236 3.266 1.00 91.00 108 ARG A C 1
ATOM 913 O O . ARG A 1 108 ? -15.655 -3.148 4.111 1.00 91.00 108 ARG A O 1
ATOM 920 N N . GLN A 1 109 ? -14.060 -4.340 3.068 1.00 91.81 109 GLN A N 1
ATOM 921 C CA . GLN A 1 109 ? -14.219 -5.542 3.889 1.00 91.81 109 GLN A CA 1
ATOM 922 C C . GLN A 1 109 ? -13.827 -5.284 5.344 1.00 91.81 109 GLN A C 1
ATOM 924 O O . GLN A 1 109 ? -14.551 -5.699 6.239 1.00 91.81 109 GLN A O 1
ATOM 929 N N . LEU A 1 110 ? -12.737 -4.549 5.572 1.00 91.31 110 LEU A N 1
ATOM 930 C CA . LEU A 1 110 ? -12.310 -4.165 6.913 1.00 91.31 110 LEU A CA 1
ATOM 931 C C . LEU A 1 110 ? -13.361 -3.294 7.614 1.00 91.31 110 LEU A C 1
ATOM 933 O O . LEU A 1 110 ? -13.723 -3.585 8.747 1.00 91.31 110 LEU A O 1
ATOM 937 N N . HIS A 1 111 ? -13.909 -2.283 6.935 1.00 88.81 111 HIS A N 1
ATOM 938 C CA . HIS A 1 111 ? -14.975 -1.460 7.516 1.00 88.81 111 HIS A CA 1
ATOM 939 C C . HIS A 1 111 ? -16.242 -2.262 7.835 1.00 88.81 111 HIS A C 1
ATOM 941 O O . HIS A 1 111 ? -16.840 -2.047 8.884 1.00 88.81 111 HIS A O 1
ATOM 947 N N . ALA A 1 112 ? -16.639 -3.194 6.963 1.00 89.38 112 ALA A N 1
ATOM 948 C CA . ALA A 1 112 ? -17.788 -4.061 7.220 1.00 89.38 112 ALA A CA 1
ATOM 949 C C . ALA A 1 112 ? -17.556 -4.972 8.437 1.00 89.38 112 ALA A C 1
ATOM 951 O O . ALA A 1 112 ? -18.435 -5.088 9.283 1.00 89.38 112 ALA A O 1
ATOM 952 N N . ALA A 1 113 ? -16.361 -5.558 8.559 1.00 88.25 113 ALA A N 1
ATOM 953 C CA . ALA A 1 113 ? -16.001 -6.396 9.701 1.00 88.25 113 ALA A CA 1
ATOM 954 C C . ALA A 1 113 ? -15.975 -5.604 11.020 1.00 88.25 113 ALA A C 1
ATOM 956 O O . ALA A 1 113 ? -16.409 -6.109 12.047 1.00 88.25 113 ALA A O 1
ATOM 957 N N . GLN A 1 114 ? -15.508 -4.351 10.995 1.00 87.50 114 GLN A N 1
ATOM 958 C CA . GLN A 1 114 ? -15.526 -3.487 12.180 1.00 87.50 114 GLN A CA 1
ATOM 959 C C . GLN A 1 114 ? -16.939 -3.130 12.631 1.00 87.50 114 GLN A C 1
ATOM 961 O O . GLN A 1 114 ? -17.190 -3.093 13.827 1.00 87.50 114 GLN A O 1
ATOM 966 N N . TYR A 1 115 ? -17.843 -2.885 11.681 1.00 88.25 115 TYR A N 1
ATOM 967 C CA . TYR A 1 115 ? -19.243 -2.601 11.984 1.00 88.25 115 TYR A CA 1
ATOM 968 C C . TYR A 1 115 ? -19.942 -3.817 12.614 1.00 88.25 115 TYR A C 1
ATOM 970 O O . TYR A 1 115 ? -20.617 -3.682 13.628 1.00 88.25 115 TYR A O 1
ATOM 978 N N . GLN A 1 116 ? -19.700 -5.017 12.077 1.00 88.25 116 GLN A N 1
ATOM 979 C CA . GLN A 1 116 ? -20.225 -6.260 12.656 1.00 88.25 116 GLN A CA 1
ATOM 980 C C . GLN A 1 116 ? -19.696 -6.504 14.075 1.00 88.25 116 GLN A C 1
ATOM 982 O O . GLN A 1 116 ? -20.463 -6.855 14.961 1.00 88.25 116 GLN A O 1
ATOM 987 N N . ALA A 1 117 ? -18.402 -6.263 14.303 1.00 84.75 117 ALA A N 1
ATOM 988 C CA . ALA A 1 117 ? -17.801 -6.426 15.623 1.00 84.75 117 ALA A CA 1
ATOM 989 C C . ALA A 1 117 ? -18.357 -5.438 16.666 1.00 84.75 117 ALA A C 1
ATOM 991 O O . ALA A 1 117 ? -18.422 -5.784 17.841 1.00 84.75 117 ALA A O 1
ATOM 992 N N . SER A 1 118 ? -18.750 -4.221 16.262 1.00 85.81 118 SER A N 1
ATOM 993 C CA . SER A 1 118 ? -19.411 -3.283 17.180 1.00 85.81 118 SER A CA 1
ATOM 994 C C . SER A 1 118 ? -20.846 -3.692 17.513 1.00 85.81 118 SER A C 1
ATOM 996 O O . SER A 1 118 ? -21.229 -3.583 18.670 1.00 85.81 118 SER A O 1
ATOM 998 N N . GLU A 1 119 ? -21.617 -4.206 16.547 1.00 85.56 119 GLU A N 1
ATOM 999 C CA . GLU A 1 119 ? -22.996 -4.657 16.809 1.00 85.56 119 GLU A CA 1
ATOM 1000 C C . GLU A 1 119 ? -23.035 -5.870 17.753 1.00 85.56 119 GLU A C 1
ATOM 1002 O O . GLU A 1 119 ? -23.858 -5.915 18.662 1.00 85.56 119 GLU A O 1
ATOM 1007 N N . GLU A 1 120 ? -22.111 -6.822 17.590 1.00 82.81 120 GLU A N 1
ATOM 1008 C CA . GLU A 1 120 ? -22.027 -8.011 18.453 1.00 82.81 120 GLU A CA 1
ATOM 1009 C C . GLU A 1 120 ? -21.626 -7.658 19.899 1.00 82.81 120 GLU A C 1
ATOM 1011 O O . GLU A 1 120 ? -22.088 -8.292 20.848 1.00 82.81 120 GLU A O 1
ATOM 1016 N N . PHE A 1 121 ? -20.806 -6.617 20.078 1.00 82.44 121 PHE A N 1
ATOM 1017 C CA . PHE A 1 121 ? -20.446 -6.102 21.400 1.00 82.44 121 PHE A CA 1
ATOM 1018 C C . PHE A 1 121 ? -21.641 -5.425 22.093 1.00 82.44 121 PHE A C 1
ATOM 1020 O O . PHE A 1 121 ? -21.945 -5.755 23.238 1.00 82.44 121 PHE A O 1
ATOM 1027 N N . ASP A 1 122 ? -22.360 -4.550 21.382 1.00 83.62 122 ASP A N 1
ATOM 1028 C CA . ASP A 1 122 ? -23.530 -3.845 21.923 1.00 83.62 122 ASP A CA 1
ATOM 1029 C C . ASP A 1 122 ? -24.666 -4.820 22.312 1.00 83.62 122 ASP A C 1
ATOM 1031 O O . ASP A 1 122 ? -25.356 -4.613 23.314 1.00 83.62 122 ASP A O 1
ATOM 1035 N N . GLU A 1 123 ? -24.854 -5.913 21.560 1.00 80.62 123 GLU A N 1
ATOM 1036 C CA . GLU A 1 123 ? -25.862 -6.939 21.865 1.00 80.62 123 GLU A CA 1
ATOM 1037 C C . GLU A 1 123 ? -25.469 -7.825 23.061 1.00 80.62 123 GLU A C 1
ATOM 1039 O O . GLU A 1 123 ? -26.333 -8.192 23.863 1.00 80.62 123 GLU A O 1
ATOM 1044 N N . SER A 1 124 ? -24.174 -8.111 23.242 1.00 77.12 124 SER A N 1
ATOM 1045 C CA . SER A 1 124 ? -23.664 -8.829 24.420 1.00 77.12 124 SER A CA 1
ATOM 1046 C C . SER A 1 124 ? -23.872 -8.027 25.708 1.00 77.12 124 SER A C 1
ATOM 1048 O O . SER A 1 124 ? -24.372 -8.574 26.691 1.00 77.12 124 SER A O 1
ATOM 1050 N N . ASP A 1 125 ? -23.555 -6.729 25.694 1.00 77.88 125 ASP A N 1
ATOM 1051 C CA . ASP A 1 125 ? -23.748 -5.844 26.850 1.00 77.88 125 ASP A CA 1
ATOM 1052 C C . ASP A 1 125 ? -25.239 -5.709 27.211 1.00 77.88 125 ASP A C 1
ATOM 1054 O O . ASP A 1 125 ? -25.613 -5.741 28.387 1.00 77.88 125 ASP A O 1
ATOM 1058 N N . ALA A 1 126 ? -26.119 -5.612 26.207 1.00 76.44 126 ALA A N 1
ATOM 1059 C CA . ALA A 1 126 ? -27.565 -5.553 26.419 1.00 76.44 126 ALA A CA 1
ATOM 1060 C C . ALA A 1 126 ? -28.135 -6.869 26.986 1.00 76.44 126 ALA A C 1
ATOM 1062 O O . ALA A 1 126 ? -29.018 -6.844 27.854 1.00 76.44 126 ALA A O 1
ATOM 1063 N N . ALA A 1 127 ? -27.630 -8.019 26.526 1.00 76.50 127 ALA A N 1
ATOM 1064 C CA . ALA A 1 127 ? -28.016 -9.336 27.031 1.00 76.50 127 ALA A CA 1
ATOM 1065 C C . ALA A 1 127 ? -27.543 -9.563 28.478 1.00 76.50 127 ALA A C 1
ATOM 1067 O O . ALA A 1 127 ? -28.283 -10.121 29.290 1.00 76.50 127 ALA A O 1
ATOM 1068 N N . GLU A 1 128 ? -26.343 -9.093 28.826 1.00 75.00 128 GLU A N 1
ATOM 1069 C CA . GLU A 1 128 ? -25.799 -9.191 30.183 1.00 75.00 128 GLU A CA 1
ATOM 1070 C C . GLU A 1 128 ? -26.554 -8.276 31.164 1.00 75.00 128 GLU A C 1
ATOM 1072 O O . GLU A 1 128 ? -26.908 -8.708 32.263 1.00 75.00 128 GLU A O 1
ATOM 1077 N N . GLN A 1 129 ? -26.927 -7.062 30.741 1.00 75.62 129 GLN A N 1
ATOM 1078 C CA . GLN A 1 129 ? -27.767 -6.155 31.537 1.00 75.62 129 GLN A CA 1
ATOM 1079 C C . GLN A 1 129 ? -29.172 -6.723 31.787 1.00 75.62 129 GLN A C 1
ATOM 1081 O O . GLN A 1 129 ? -29.665 -6.683 32.913 1.00 75.62 129 GLN A O 1
ATOM 1086 N N . THR A 1 130 ? -29.813 -7.314 30.772 1.00 72.81 130 THR A N 1
ATOM 1087 C CA . THR A 1 130 ? -31.141 -7.939 30.943 1.00 72.81 130 THR A CA 1
ATOM 1088 C C . THR A 1 130 ? -31.105 -9.228 31.764 1.00 72.81 130 THR A C 1
ATOM 1090 O O . THR A 1 130 ? -32.095 -9.553 32.426 1.00 72.81 130 THR A O 1
ATOM 1093 N N . ALA A 1 131 ? -29.991 -9.966 31.752 1.00 71.25 131 ALA A N 1
ATOM 1094 C CA . ALA A 1 131 ? -29.791 -11.118 32.627 1.00 71.25 131 ALA A CA 1
ATOM 1095 C C . ALA A 1 131 ? -29.592 -10.690 34.090 1.00 71.25 131 ALA A C 1
ATOM 1097 O O . ALA A 1 131 ? -30.270 -11.227 34.967 1.00 71.25 131 ALA A O 1
ATOM 1098 N N . GLY A 1 132 ? -28.750 -9.681 34.340 1.00 71.50 132 GLY A N 1
ATOM 1099 C CA . GLY A 1 132 ? -28.533 -9.123 35.678 1.00 71.50 132 GLY A CA 1
ATOM 1100 C C . GLY A 1 132 ? -29.810 -8.538 36.288 1.00 71.50 132 GLY A C 1
ATOM 1101 O O . GLY A 1 132 ? -30.158 -8.861 37.421 1.00 71.50 132 GLY A O 1
ATOM 1102 N N . GLU A 1 133 ? -30.586 -7.778 35.509 1.00 70.19 133 GLU A N 1
ATOM 1103 C CA . GLU A 1 133 ? -31.840 -7.183 35.993 1.00 70.19 133 GLU A CA 1
ATOM 1104 C C . GLU A 1 133 ? -32.918 -8.235 36.309 1.00 70.19 133 GLU A C 1
ATOM 1106 O O . GLU A 1 133 ? -33.697 -8.079 37.251 1.00 70.19 133 GLU A O 1
ATOM 1111 N N . ARG A 1 134 ? -32.937 -9.363 35.585 1.00 65.81 134 ARG A N 1
ATOM 1112 C CA . ARG A 1 134 ? -33.801 -10.507 35.922 1.00 65.81 134 ARG A CA 1
ATOM 1113 C C . ARG A 1 134 ? -33.371 -11.201 37.209 1.00 65.81 134 ARG A C 1
ATOM 1115 O O . ARG A 1 134 ? -34.237 -11.589 37.989 1.00 65.81 134 ARG A O 1
ATOM 1122 N N . GLU A 1 135 ? -32.074 -11.378 37.438 1.00 67.75 135 GLU A N 1
ATOM 1123 C CA . GLU A 1 135 ? -31.579 -11.979 38.681 1.00 67.75 135 GLU A CA 1
ATOM 1124 C C . GLU A 1 135 ? -31.850 -11.085 39.897 1.00 67.75 135 GLU A C 1
ATOM 1126 O O . GLU A 1 135 ? -32.246 -11.592 40.951 1.00 67.75 135 GLU A O 1
ATOM 1131 N N . ASP A 1 136 ? -31.728 -9.767 39.744 1.00 66.81 136 ASP A N 1
ATOM 1132 C CA . ASP A 1 136 ? -32.040 -8.810 40.804 1.00 66.81 136 ASP A CA 1
ATOM 1133 C C . ASP A 1 136 ? -33.551 -8.705 41.071 1.00 66.81 136 ASP A C 1
ATOM 1135 O O . ASP A 1 136 ? -33.954 -8.694 42.236 1.00 66.81 136 ASP A O 1
ATOM 1139 N N . ALA A 1 137 ? -34.405 -8.758 40.040 1.00 60.31 137 ALA A N 1
ATOM 1140 C CA . ALA A 1 137 ? -35.863 -8.835 40.204 1.00 60.31 137 ALA A CA 1
ATOM 1141 C C . ALA A 1 137 ? -36.314 -10.140 40.895 1.00 60.31 137 ALA A C 1
ATOM 1143 O O . ALA A 1 137 ? -37.203 -10.132 41.750 1.00 60.31 137 ALA A O 1
ATOM 1144 N N . VAL A 1 138 ? -35.667 -11.269 40.582 1.00 63.72 138 VAL A N 1
ATOM 1145 C CA . VAL A 1 138 ? -35.914 -12.557 41.253 1.00 63.72 138 VAL A CA 1
ATOM 1146 C C . VAL A 1 138 ? -35.436 -12.524 42.710 1.00 63.72 138 VAL A C 1
ATOM 1148 O O . VAL A 1 138 ? -36.111 -13.064 43.588 1.00 63.72 138 VAL A O 1
ATOM 1151 N N . ARG A 1 139 ? -34.310 -11.858 43.003 1.00 65.44 139 ARG A N 1
ATOM 1152 C CA . ARG A 1 139 ? -33.781 -11.688 44.368 1.00 65.44 139 ARG A CA 1
ATOM 1153 C C . ARG A 1 139 ? -34.609 -10.705 45.209 1.00 65.44 139 ARG A C 1
ATOM 1155 O O . ARG A 1 139 ? -34.712 -10.905 46.418 1.00 65.44 139 ARG A O 1
ATOM 1162 N N . ALA A 1 140 ? -35.220 -9.692 44.592 1.00 71.06 140 ALA A N 1
ATOM 1163 C CA . ALA A 1 140 ? -36.101 -8.721 45.248 1.00 71.06 140 ALA A CA 1
ATOM 1164 C C . ALA A 1 140 ? -37.481 -9.294 45.634 1.00 71.06 140 ALA A C 1
ATOM 1166 O O . ALA A 1 140 ? -38.216 -8.668 46.395 1.00 71.06 140 ALA A O 1
ATOM 1167 N N . GLY A 1 141 ? -37.833 -10.498 45.165 1.00 59.81 141 GLY A N 1
ATOM 1168 C CA . GLY A 1 141 ? -39.108 -11.140 45.499 1.00 59.81 141 GLY A CA 1
ATOM 1169 C C . GLY A 1 141 ? -40.319 -10.540 44.777 1.00 59.81 141 GLY A C 1
ATOM 1170 O O . GLY A 1 141 ? -41.454 -10.882 45.110 1.00 59.81 141 GLY A O 1
ATOM 1171 N N . GLU A 1 142 ? -40.101 -9.696 43.767 1.00 53.44 142 GLU A N 1
ATOM 1172 C CA . GLU A 1 142 ? -41.144 -9.195 42.869 1.00 53.44 142 GLU A CA 1
ATOM 1173 C C . GLU A 1 142 ? -41.500 -10.267 41.832 1.00 53.44 142 GLU A C 1
ATOM 1175 O O . GLU A 1 142 ? -41.222 -10.172 40.639 1.00 53.44 142 GLU A O 1
ATOM 1180 N N . LEU A 1 143 ? -42.152 -11.332 42.297 1.00 56.31 143 LEU A N 1
ATOM 1181 C CA . LEU A 1 143 ? -42.988 -12.140 41.420 1.00 56.31 143 LEU A CA 1
ATOM 1182 C C . LEU A 1 143 ? -44.175 -11.267 40.987 1.00 56.31 143 LEU A C 1
ATOM 1184 O O . LEU A 1 143 ? -44.944 -10.838 41.854 1.00 56.31 143 LEU A O 1
ATOM 1188 N N . PRO A 1 144 ? -44.423 -11.050 39.682 1.00 51.78 144 PRO A N 1
ATOM 1189 C CA . PRO A 1 144 ? -45.772 -10.740 39.259 1.00 51.78 144 PRO A CA 1
ATOM 1190 C C . PRO A 1 144 ? -46.625 -11.941 39.664 1.00 51.78 144 PRO A C 1
ATOM 1192 O O . PRO A 1 144 ? -46.515 -13.026 39.092 1.00 51.78 144 PRO A O 1
ATOM 1195 N N . SER A 1 145 ? -47.436 -11.747 40.705 1.00 50.97 145 SER A N 1
ATOM 1196 C CA . SER A 1 145 ? -48.547 -12.622 41.057 1.00 50.97 145 SER A CA 1
ATOM 1197 C C . SER A 1 145 ? -49.305 -12.936 39.776 1.00 50.97 145 SER A C 1
ATOM 1199 O O . SER A 1 145 ? -50.058 -12.099 39.271 1.00 50.97 145 SER A O 1
ATOM 1201 N N . ALA A 1 146 ? -49.083 -14.142 39.249 1.00 54.47 146 ALA A N 1
ATOM 1202 C CA . ALA A 1 146 ? -49.910 -14.767 38.239 1.00 54.47 146 ALA A CA 1
ATOM 1203 C C . ALA A 1 146 ? -51.299 -14.944 38.861 1.00 54.47 146 ALA A C 1
ATOM 1205 O O . ALA A 1 146 ? -51.645 -15.972 39.441 1.00 54.47 146 ALA A O 1
ATOM 1206 N N . THR A 1 147 ? -52.064 -13.859 38.820 1.00 57.94 147 THR A N 1
ATOM 1207 C CA . THR A 1 147 ? -53.461 -13.817 39.199 1.00 57.94 147 THR A CA 1
ATOM 1208 C C . THR A 1 147 ? -54.235 -14.579 38.140 1.00 57.94 147 THR A C 1
ATOM 1210 O O . THR A 1 147 ? -54.335 -14.155 36.994 1.00 57.94 147 THR A O 1
ATOM 1213 N N . MET A 1 148 ? -54.792 -15.695 38.599 1.00 42.12 148 MET A N 1
ATOM 1214 C CA . MET A 1 148 ? -55.993 -16.352 38.101 1.00 42.12 148 MET A CA 1
ATOM 1215 C C . MET A 1 148 ? -55.977 -16.884 36.669 1.00 42.12 148 MET A C 1
ATOM 1217 O O . MET A 1 148 ? -56.362 -16.231 35.705 1.00 42.12 148 MET A O 1
ATOM 1221 N N . ALA A 1 149 ? -55.754 -18.193 36.601 1.00 58.94 149 ALA A N 1
ATOM 1222 C CA . ALA A 1 149 ? -56.605 -19.044 35.784 1.00 58.94 149 ALA A CA 1
ATOM 1223 C C . ALA A 1 149 ? -58.095 -18.847 36.144 1.00 58.94 149 ALA A C 1
ATOM 1225 O O . ALA A 1 149 ? -58.433 -18.819 37.333 1.00 58.94 149 ALA A O 1
ATOM 1226 N N . PRO A 1 150 ? -58.998 -18.854 35.152 1.00 56.41 150 PRO A N 1
ATOM 1227 C CA . PRO A 1 150 ? -60.334 -19.396 35.319 1.00 56.41 150 PRO A CA 1
ATOM 1228 C C . PRO A 1 150 ? -60.408 -20.791 34.693 1.00 56.41 150 PRO A C 1
ATOM 1230 O O . PRO A 1 150 ? -59.996 -21.029 33.559 1.00 56.41 150 PRO A O 1
ATOM 1233 N N . ARG A 1 151 ? -60.938 -21.700 35.506 1.00 57.81 151 ARG A N 1
ATOM 1234 C CA . ARG A 1 151 ? -61.395 -23.052 35.194 1.00 57.81 151 ARG A CA 1
ATOM 1235 C C . ARG A 1 151 ? -62.313 -23.130 33.967 1.00 57.81 151 ARG A C 1
ATOM 1237 O O . ARG A 1 151 ? -63.184 -22.284 33.837 1.00 57.81 151 ARG A O 1
ATOM 1244 N N . GLU A 1 152 ? -62.142 -24.241 33.242 1.00 64.38 152 GLU A N 1
ATOM 1245 C CA . GLU A 1 152 ? -63.150 -25.229 32.786 1.00 64.38 152 GLU A CA 1
ATOM 1246 C C . GLU A 1 152 ? -64.386 -24.749 31.986 1.00 64.38 152 GLU A C 1
ATOM 1248 O O . G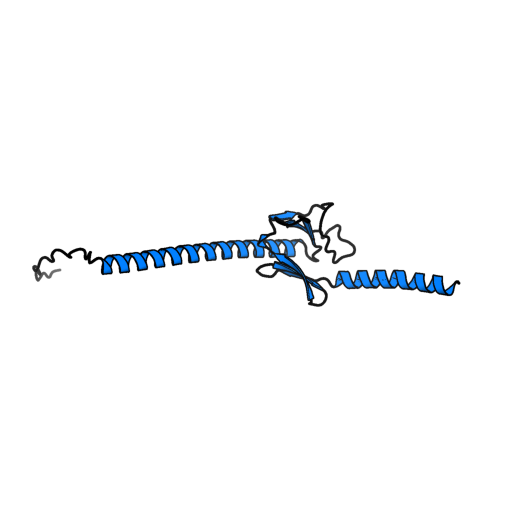LU A 1 152 ? -64.941 -23.693 32.247 1.00 64.38 152 GLU A O 1
ATOM 1253 N N . ASN A 1 153 ? -64.869 -25.638 31.094 1.00 63.34 153 ASN A N 1
ATOM 1254 C CA . ASN A 1 153 ? -66.052 -25.557 30.206 1.00 63.34 153 ASN A CA 1
ATOM 1255 C C . ASN A 1 153 ? -65.842 -24.743 28.903 1.00 63.34 153 ASN A C 1
ATOM 1257 O O . ASN A 1 153 ? -65.377 -23.619 28.943 1.00 63.34 153 ASN A O 1
ATOM 1261 N N . GLU A 1 154 ? -66.115 -25.218 27.680 1.00 53.38 154 GLU A N 1
ATOM 1262 C CA . GLU A 1 154 ? -67.054 -26.240 27.202 1.00 53.38 154 GLU A CA 1
ATOM 1263 C C . GLU A 1 154 ? -66.526 -26.930 25.926 1.00 53.38 154 GLU A C 1
ATOM 1265 O O . GLU A 1 154 ? -66.043 -26.288 24.995 1.00 53.38 154 GLU A O 1
ATOM 1270 N N . LEU A 1 155 ? -66.685 -28.252 25.863 1.00 70.50 155 LEU A N 1
ATOM 1271 C CA . LEU A 1 155 ? -66.728 -29.033 24.625 1.00 70.50 155 LEU A CA 1
ATOM 1272 C C . LEU A 1 155 ? -68.208 -29.215 24.249 1.00 70.50 155 LEU A C 1
ATOM 1274 O O . LEU A 1 155 ? -68.909 -29.896 25.001 1.00 70.50 155 LEU A O 1
ATOM 1278 N N . PRO A 1 156 ? -68.677 -28.754 23.076 1.00 58.28 156 PRO A N 1
ATOM 1279 C CA . PRO A 1 156 ? -69.828 -29.353 22.434 1.00 58.28 156 PRO A CA 1
ATOM 1280 C C . PRO A 1 156 ? -69.398 -30.190 21.224 1.00 58.28 156 PRO A C 1
ATOM 1282 O O . PRO A 1 156 ? -68.882 -29.732 20.210 1.00 58.28 156 PRO A O 1
ATOM 1285 N N . ARG A 1 157 ? -69.622 -31.477 21.447 1.00 62.66 157 ARG A N 1
ATOM 1286 C CA . ARG A 1 157 ? -69.925 -32.590 20.549 1.00 62.66 157 ARG A CA 1
ATOM 1287 C C . ARG A 1 157 ? -70.804 -32.218 19.332 1.00 62.66 157 ARG A C 1
ATOM 1289 O O . ARG A 1 157 ? -71.813 -31.555 19.529 1.00 62.66 157 ARG A O 1
ATOM 1296 N N . ALA A 1 158 ? -70.491 -32.846 18.184 1.00 63.84 158 ALA A N 1
ATOM 1297 C CA . ALA A 1 158 ? -71.312 -33.033 16.962 1.00 63.84 158 ALA A CA 1
ATOM 1298 C C . ALA A 1 158 ? -71.657 -31.736 16.186 1.00 63.84 158 ALA A C 1
ATOM 1300 O O . ALA A 1 158 ? -71.802 -30.684 16.781 1.00 63.84 158 ALA A O 1
ATOM 1301 N N . GLU A 1 159 ? -71.725 -31.676 14.851 1.00 52.66 159 GLU A N 1
ATOM 1302 C CA . GLU A 1 159 ? -72.384 -32.540 13.848 1.00 52.66 159 GLU A CA 1
ATOM 1303 C C . GLU A 1 159 ? -71.574 -32.451 12.521 1.00 52.66 159 GLU A C 1
ATOM 1305 O O . GLU A 1 159 ? -70.989 -31.412 12.236 1.00 52.66 159 GLU A O 1
ATOM 1310 N N . ALA A 1 160 ? -71.268 -33.503 11.753 1.00 63.28 160 ALA A N 1
ATOM 1311 C CA . ALA A 1 160 ? -72.123 -34.366 10.925 1.00 63.28 160 ALA A CA 1
ATOM 1312 C C . ALA A 1 160 ? -72.932 -33.627 9.828 1.00 63.28 160 ALA A C 1
ATOM 1314 O O . ALA A 1 160 ? -73.913 -32.957 10.121 1.00 63.28 160 ALA A O 1
ATOM 1315 N N . GLY A 1 161 ? -72.558 -33.870 8.560 1.00 65.94 161 GLY A N 1
ATOM 1316 C CA . GLY A 1 161 ? -73.338 -33.590 7.337 1.00 65.94 161 GLY A CA 1
ATOM 1317 C C . GLY A 1 161 ? -72.895 -32.328 6.579 1.00 65.94 161 GLY A C 1
ATOM 1318 O O . GLY A 1 161 ? -72.642 -31.306 7.199 1.00 65.94 161 GLY A O 1
ATOM 1319 N N . ALA A 1 162 ? -72.777 -32.294 5.252 1.00 58.22 162 ALA A N 1
ATOM 1320 C CA . ALA A 1 162 ? -72.927 -33.274 4.175 1.00 58.22 162 ALA A CA 1
ATOM 1321 C C . ALA A 1 162 ? -72.141 -32.745 2.957 1.00 58.22 162 ALA A C 1
ATOM 1323 O O . ALA A 1 162 ? -71.958 -31.507 2.883 1.00 58.22 162 ALA A O 1
#

Foldseek 3Di:
DVVVVVVVVVVVVVVVVVVLVQLLQWDWDDDLFWIFTDGPNDGPDTGGLVQFPDKDPDDDPQAAERHSDPDQNPFWIWTAGNDDPHRIYIDRDPDNVVVVVVSVVSSVSSVVVVVVVVVVVVVVVVVVVVVVVVVVCVVVVPDPPPPDDDDDDDDDDDDDDD

Mean predicted aligned error: 13.7 Å

pLDDT: mean 78.85, std 11.33, range [42.12, 92.44]

Secondary structure (DSSP, 8-state):
-HHHHHHHHHHHHHHHHHHHHHHTTEEEEE-SSEEEEEETTEEEEEEEGGGEEEEE-S--SS-EEE-S-S--TTT-EEEEESSSS--EEEE--SSHHHHHHHHHHHHHHHHHHHHHHHHHHHHHHHHHHHHHHHHHHHHTT-------PPP-----------